Protein AF-A0A520HJV9-F1 (afdb_monomer_lite)

Sequence (46 aa):
MTQEADPHYHVVRNDEEQYSIWPVDRALPLGWSAVGTQGNKADCLA

Radius of gyration: 11.51 Å; chains: 1; bounding box: 23×32×25 Å

pLDDT: mean 71.23, std 14.62, range [38.94, 87.75]

Structure (mmCIF, N/CA/C/O backbone):
data_AF-A0A520HJV9-F1
#
_entry.id   AF-A0A520HJV9-F1
#
loop_
_atom_site.group_PDB
_atom_site.id
_atom_site.type_symbol
_atom_site.label_atom_id
_atom_site.label_alt_id
_atom_site.label_comp_id
_atom_site.label_asym_id
_atom_site.label_entity_id
_atom_site.label_seq_id
_atom_site.pdbx_PDB_ins_code
_atom_site.Cartn_x
_atom_site.Cartn_y
_atom_site.Cartn_z
_atom_site.occupancy
_atom_site.B_iso_or_equiv
_atom_site.auth_seq_id
_atom_site.auth_comp_id
_atom_site.auth_asym_id
_atom_site.auth_atom_id
_atom_site.pdbx_PDB_model_num
ATOM 1 N N . MET A 1 1 ? 10.414 -26.839 -12.903 1.00 38.94 1 MET A N 1
ATOM 2 C CA . MET A 1 1 ? 10.879 -25.664 -12.139 1.00 38.94 1 MET A CA 1
ATOM 3 C C . MET A 1 1 ? 9.817 -24.610 -12.370 1.00 38.94 1 MET A C 1
ATOM 5 O O . MET A 1 1 ? 9.572 -24.272 -13.519 1.00 38.94 1 MET A O 1
ATOM 9 N N . THR A 1 2 ? 9.016 -24.328 -11.351 1.00 44.47 2 THR A N 1
ATOM 10 C CA . THR A 1 2 ? 7.732 -23.625 -11.466 1.00 44.47 2 T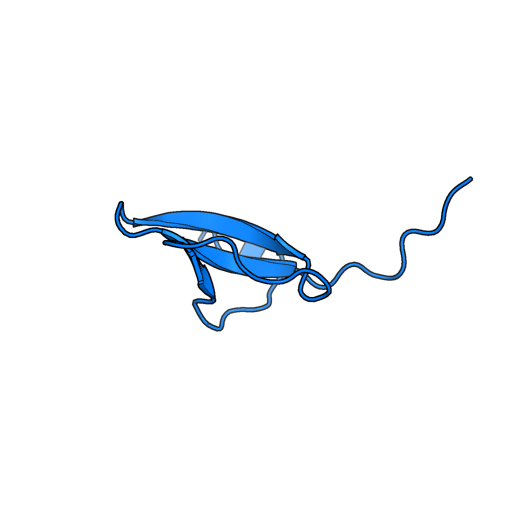HR A CA 1
ATOM 11 C C . THR A 1 2 ? 7.906 -22.184 -11.933 1.00 44.47 2 THR A C 1
ATOM 13 O O . THR A 1 2 ? 8.745 -21.461 -11.417 1.00 44.47 2 THR A O 1
ATOM 16 N N . GLN A 1 3 ? 7.102 -21.847 -12.939 1.00 57.38 3 GLN A N 1
ATOM 17 C CA . GLN A 1 3 ? 6.782 -20.535 -13.493 1.00 57.38 3 GLN A CA 1
ATOM 18 C C . GLN A 1 3 ? 6.934 -19.373 -12.495 1.00 57.38 3 GLN A C 1
ATOM 20 O O . GLN A 1 3 ? 6.218 -19.335 -11.502 1.00 57.38 3 GLN A O 1
ATOM 25 N N . GLU A 1 4 ? 7.757 -18.377 -12.812 1.00 52.31 4 GLU A N 1
ATOM 26 C CA . GLU A 1 4 ? 7.648 -17.049 -12.197 1.00 52.31 4 GLU A CA 1
ATOM 27 C C . GLU A 1 4 ? 7.529 -16.046 -13.342 1.00 52.31 4 GLU A C 1
ATOM 29 O O . GLU A 1 4 ? 8.503 -15.470 -13.816 1.00 52.31 4 GLU A O 1
ATOM 34 N N . ALA A 1 5 ? 6.311 -15.963 -13.886 1.00 54.47 5 ALA A N 1
ATOM 35 C CA . ALA A 1 5 ? 5.927 -14.910 -14.813 1.00 54.47 5 ALA A CA 1
ATOM 36 C C . ALA A 1 5 ? 6.225 -13.565 -14.145 1.00 54.47 5 ALA A C 1
ATOM 38 O O . ALA A 1 5 ? 5.775 -13.373 -13.020 1.00 54.47 5 ALA A O 1
ATOM 39 N N . ASP A 1 6 ? 6.998 -12.713 -14.823 1.00 56.56 6 ASP A N 1
ATOM 40 C CA . ASP A 1 6 ? 7.479 -11.385 -14.414 1.00 56.56 6 ASP A CA 1
ATOM 41 C C . ASP A 1 6 ? 6.570 -10.720 -13.353 1.00 56.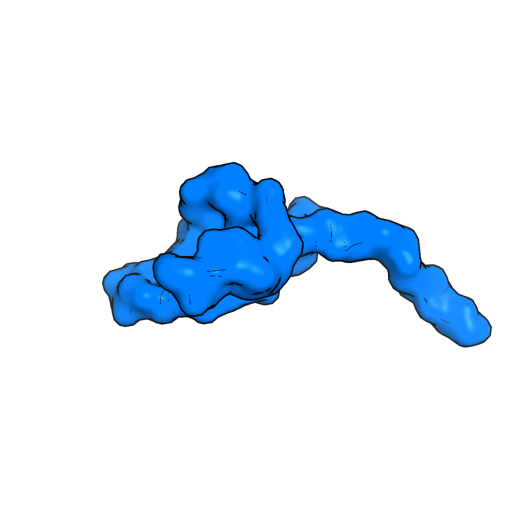56 6 ASP A C 1
ATOM 43 O O . ASP A 1 6 ? 5.565 -10.079 -13.699 1.00 56.56 6 ASP A O 1
ATOM 47 N N . PRO A 1 7 ? 6.818 -10.973 -12.048 1.00 63.34 7 PRO A N 1
ATOM 48 C CA . PRO A 1 7 ? 5.813 -10.712 -11.037 1.00 63.34 7 PRO A CA 1
ATOM 49 C C . PRO A 1 7 ? 5.786 -9.213 -10.794 1.00 63.34 7 PRO A C 1
ATOM 51 O O . PRO A 1 7 ? 6.656 -8.643 -10.142 1.00 63.34 7 PRO A O 1
ATOM 54 N N . HIS A 1 8 ? 4.782 -8.558 -11.363 1.00 70.44 8 HIS A N 1
ATOM 55 C CA . HIS A 1 8 ? 4.520 -7.161 -11.090 1.00 70.44 8 HIS A CA 1
ATOM 56 C C . HIS A 1 8 ? 4.096 -7.049 -9.623 1.00 70.44 8 HIS A C 1
ATOM 58 O O . HIS A 1 8 ? 3.134 -7.684 -9.177 1.00 70.44 8 HIS A O 1
ATOM 64 N N . TYR A 1 9 ? 4.831 -6.252 -8.858 1.00 76.12 9 TYR A N 1
ATOM 65 C CA . TYR A 1 9 ? 4.500 -5.951 -7.473 1.00 76.12 9 TYR A CA 1
ATOM 66 C C . TYR A 1 9 ? 3.984 -4.523 -7.384 1.00 76.12 9 TYR A C 1
ATOM 68 O O . TYR A 1 9 ? 4.491 -3.614 -8.041 1.00 76.12 9 TYR A O 1
ATOM 76 N N . HIS A 1 10 ? 2.979 -4.320 -6.549 1.00 79.50 10 HIS A N 1
ATOM 77 C CA . HIS A 1 10 ? 2.550 -2.994 -6.147 1.00 79.50 10 HIS A CA 1
ATOM 78 C C . HIS A 1 10 ? 2.995 -2.740 -4.716 1.00 79.50 10 HIS A C 1
ATOM 80 O O . HIS A 1 10 ? 3.050 -3.650 -3.883 1.00 79.50 10 HIS A O 1
ATOM 86 N N . VAL A 1 11 ? 3.309 -1.483 -4.433 1.00 83.06 11 VAL A N 1
ATOM 87 C CA . VAL A 1 11 ? 3.548 -1.047 -3.068 1.00 83.06 11 VAL A CA 1
ATOM 88 C C . VAL A 1 11 ? 2.205 -0.970 -2.364 1.00 83.06 11 VAL A C 1
ATOM 90 O O . VAL A 1 11 ? 1.288 -0.268 -2.799 1.00 83.06 11 VAL A O 1
ATOM 93 N N . VAL A 1 12 ? 2.096 -1.709 -1.271 1.00 86.38 12 VAL A N 1
ATOM 94 C CA . VAL A 1 12 ? 0.984 -1.638 -0.337 1.00 86.38 12 VAL A CA 1
ATOM 95 C C . VAL A 1 12 ? 1.441 -0.945 0.927 1.00 86.38 12 VAL A C 1
ATOM 97 O O . VAL A 1 12 ? 2.570 -1.129 1.382 1.00 86.38 12 VAL A O 1
ATOM 100 N N . ARG A 1 13 ? 0.543 -0.160 1.502 1.00 87.50 13 ARG A N 1
ATOM 101 C CA . ARG A 1 13 ? 0.717 0.456 2.807 1.00 87.50 13 ARG A CA 1
ATOM 102 C C . ARG A 1 13 ? -0.407 0.006 3.727 1.00 87.50 13 ARG A C 1
ATOM 104 O O . ARG A 1 13 ? -1.560 -0.070 3.297 1.00 87.50 13 ARG A O 1
ATOM 111 N N . ASN A 1 14 ? -0.067 -0.274 4.977 1.00 87.75 14 ASN A N 1
ATOM 112 C CA . ASN A 1 14 ? -1.049 -0.503 6.030 1.00 87.75 14 ASN A CA 1
ATOM 113 C C . ASN A 1 14 ? -1.381 0.793 6.801 1.00 87.75 14 ASN A C 1
ATOM 115 O O . ASN A 1 14 ? -0.792 1.855 6.579 1.00 87.75 14 ASN A O 1
ATOM 119 N N . ASP A 1 15 ? -2.342 0.699 7.717 1.00 84.62 15 ASP A N 1
ATOM 120 C CA . ASP A 1 15 ? -2.757 1.820 8.574 1.00 84.62 15 ASP A CA 1
ATOM 121 C C . ASP A 1 15 ? -1.621 2.335 9.484 1.00 84.62 15 ASP A C 1
ATOM 123 O O . ASP A 1 15 ? -1.564 3.514 9.806 1.00 84.62 15 ASP A O 1
ATOM 127 N N . GLU A 1 16 ? -0.648 1.477 9.799 1.00 87.69 16 GLU A N 1
ATOM 128 C CA . GLU A 1 16 ? 0.531 1.793 10.618 1.00 87.69 16 GLU A CA 1
ATOM 129 C C . GLU A 1 16 ? 1.689 2.438 9.827 1.00 87.69 16 GLU A C 1
ATOM 131 O O . GLU A 1 16 ? 2.823 2.454 10.301 1.00 87.69 16 GLU A O 1
ATOM 136 N N . GLU A 1 17 ? 1.442 2.927 8.604 1.00 80.75 17 GLU A N 1
ATOM 137 C CA . GLU A 1 17 ? 2.464 3.519 7.716 1.00 80.75 17 GLU A CA 1
ATOM 138 C C . GLU A 1 17 ? 3.624 2.574 7.352 1.00 80.75 17 GLU A C 1
ATOM 140 O O . GLU A 1 17 ? 4.688 3.006 6.907 1.00 80.75 17 GLU A O 1
ATOM 145 N N . GLN A 1 18 ? 3.415 1.264 7.462 1.00 85.25 18 GLN A N 1
ATOM 146 C CA . GLN A 1 18 ? 4.363 0.265 6.988 1.00 85.25 18 GLN A CA 1
ATOM 147 C C . GLN A 1 18 ? 4.149 -0.004 5.503 1.00 85.25 18 GLN A C 1
ATOM 149 O O . GLN A 1 18 ? 3.024 -0.217 5.043 1.00 85.25 18 GLN A O 1
ATOM 154 N N . TYR A 1 19 ? 5.254 -0.052 4.764 1.00 83.12 19 TYR A N 1
ATOM 155 C CA . TYR A 1 19 ? 5.274 -0.336 3.334 1.00 83.12 19 TYR A CA 1
ATOM 156 C C . TYR A 1 19 ? 5.690 -1.786 3.091 1.00 83.12 19 TYR A C 1
ATOM 158 O O . TYR A 1 19 ? 6.632 -2.299 3.695 1.00 83.12 19 TYR A O 1
ATOM 166 N N . SER A 1 20 ? 4.998 -2.468 2.187 1.00 80.75 20 SER A N 1
ATOM 167 C CA . SER A 1 20 ? 5.374 -3.796 1.703 1.00 80.75 20 SER A CA 1
ATOM 168 C C . SER A 1 20 ? 5.092 -3.925 0.215 1.00 80.75 20 SER A C 1
ATOM 170 O O . SER A 1 20 ? 4.358 -3.133 -0.370 1.00 80.75 20 SER A O 1
ATOM 172 N N . ILE A 1 21 ? 5.702 -4.926 -0.410 1.00 79.31 21 ILE A N 1
ATOM 173 C CA . ILE A 1 21 ? 5.444 -5.273 -1.805 1.00 79.31 21 ILE A CA 1
ATOM 174 C C . ILE A 1 21 ? 4.440 -6.421 -1.848 1.00 79.31 21 ILE A C 1
ATOM 176 O O . ILE A 1 21 ? 4.595 -7.415 -1.138 1.00 79.31 21 ILE A O 1
ATOM 180 N N . TRP A 1 22 ? 3.402 -6.281 -2.665 1.00 83.25 22 TRP A N 1
ATOM 181 C CA . TRP A 1 22 ? 2.372 -7.301 -2.830 1.00 83.25 22 TRP A CA 1
ATOM 182 C C . TRP A 1 22 ? 2.195 -7.643 -4.314 1.00 83.25 22 TRP A C 1
ATOM 184 O O . TRP A 1 22 ? 2.289 -6.747 -5.157 1.00 83.25 22 TRP A O 1
ATOM 194 N N . PRO A 1 23 ? 1.981 -8.921 -4.679 1.00 82.62 23 PRO A N 1
ATOM 195 C CA . PRO A 1 23 ? 1.802 -9.309 -6.077 1.00 82.62 23 PRO A CA 1
ATOM 196 C C . PRO A 1 23 ? 0.521 -8.693 -6.645 1.00 82.62 23 PRO A C 1
ATOM 198 O O . PRO A 1 23 ? -0.538 -8.851 -6.042 1.00 82.62 23 PRO A O 1
ATOM 201 N N . VAL A 1 24 ? 0.578 -8.038 -7.812 1.00 79.69 24 VAL A N 1
ATOM 202 C CA . VAL A 1 24 ? -0.623 -7.455 -8.462 1.00 79.69 24 VAL A CA 1
ATOM 203 C C . VAL A 1 24 ? -1.669 -8.499 -8.843 1.00 79.69 24 VAL A C 1
ATOM 205 O O . VAL A 1 24 ? -2.846 -8.174 -8.930 1.00 79.69 24 VAL A O 1
ATOM 208 N N . ASP A 1 25 ? -1.24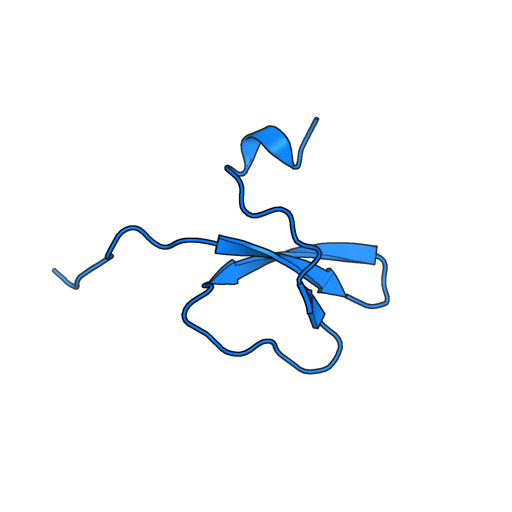9 -9.750 -9.025 1.00 80.56 25 ASP A N 1
ATOM 209 C CA . ASP A 1 25 ? -2.133 -10.871 -9.355 1.00 80.56 25 ASP A CA 1
ATOM 210 C C . ASP A 1 25 ? -2.974 -11.342 -8.151 1.00 80.56 25 ASP A C 1
ATOM 212 O O . ASP A 1 25 ? -3.938 -12.092 -8.292 1.00 80.56 25 ASP A O 1
ATOM 216 N N . ARG A 1 26 ? -2.637 -10.888 -6.936 1.00 78.56 26 ARG A N 1
ATOM 217 C CA . ARG A 1 26 ? -3.303 -11.303 -5.702 1.00 78.56 26 ARG A CA 1
ATOM 218 C C . ARG A 1 26 ? -4.121 -10.162 -5.110 1.00 78.56 26 ARG A C 1
ATOM 220 O O . ARG A 1 26 ? -3.634 -9.048 -4.950 1.00 78.56 26 ARG A O 1
ATOM 227 N N . ALA A 1 27 ? -5.349 -10.474 -4.696 1.00 82.12 27 ALA A N 1
ATOM 228 C CA . ALA A 1 27 ? -6.196 -9.533 -3.969 1.00 82.12 27 ALA A CA 1
ATOM 229 C C . ALA A 1 27 ? -5.505 -9.007 -2.695 1.00 82.12 27 ALA A C 1
ATOM 231 O O . ALA A 1 27 ? -4.767 -9.740 -2.025 1.00 82.12 27 ALA A O 1
ATOM 232 N N . LEU A 1 28 ? -5.760 -7.738 -2.374 1.00 81.19 28 LEU A N 1
ATOM 233 C CA . LEU A 1 28 ? -5.205 -7.054 -1.208 1.00 81.19 28 LEU A CA 1
ATOM 234 C C . LEU A 1 28 ? -5.832 -7.576 0.096 1.00 81.19 28 LEU A C 1
ATOM 236 O O . LEU A 1 28 ? -7.057 -7.702 0.171 1.00 81.19 28 LEU A O 1
ATOM 240 N N . PRO A 1 29 ? -5.029 -7.863 1.134 1.00 82.19 29 PRO A N 1
ATOM 241 C CA . PRO A 1 29 ? -5.553 -8.176 2.456 1.00 82.19 29 PRO A CA 1
ATOM 242 C C . PRO A 1 29 ? -6.234 -6.957 3.100 1.00 82.19 29 PRO A C 1
ATOM 244 O O . PRO A 1 29 ? -5.892 -5.807 2.827 1.00 82.19 29 PRO A O 1
ATOM 247 N N . LEU A 1 30 ? -7.203 -7.213 3.984 1.00 81.88 30 LEU A N 1
ATOM 248 C CA . LEU A 1 30 ? -7.938 -6.160 4.689 1.00 81.88 30 LEU A CA 1
ATOM 249 C C . LEU A 1 30 ? -6.977 -5.310 5.539 1.00 81.88 30 LEU A C 1
ATOM 251 O O . LEU A 1 30 ? -6.141 -5.857 6.256 1.00 81.88 30 LEU A O 1
ATOM 255 N N . GLY A 1 31 ? -7.099 -3.984 5.457 1.00 85.19 31 GLY A N 1
ATOM 256 C CA . GLY A 1 31 ? -6.195 -3.046 6.138 1.00 85.19 31 GLY A CA 1
ATOM 257 C C . GLY A 1 31 ? -4.920 -2.710 5.359 1.00 85.19 31 GLY A C 1
ATOM 258 O O . GLY A 1 31 ? -4.131 -1.893 5.827 1.00 85.19 31 GLY A O 1
ATOM 259 N N . TRP A 1 32 ? -4.731 -3.293 4.171 1.00 86.31 32 TRP A N 1
ATOM 260 C CA . TRP A 1 32 ? -3.667 -2.929 3.241 1.00 86.31 32 TRP A CA 1
ATOM 261 C C . TRP A 1 32 ? -4.246 -2.229 2.015 1.00 86.31 32 TRP A C 1
ATOM 263 O O . TRP A 1 32 ? -5.200 -2.701 1.396 1.00 86.31 32 TRP A O 1
ATOM 273 N N . SER A 1 33 ? -3.630 -1.113 1.645 1.00 84.94 33 SER A N 1
ATOM 274 C CA . SER A 1 33 ? -4.046 -0.268 0.531 1.00 84.94 33 SER A CA 1
ATOM 275 C C . SER A 1 33 ? -2.905 -0.143 -0.469 1.00 84.94 33 SER A C 1
ATOM 277 O O . SER A 1 33 ? -1.788 0.209 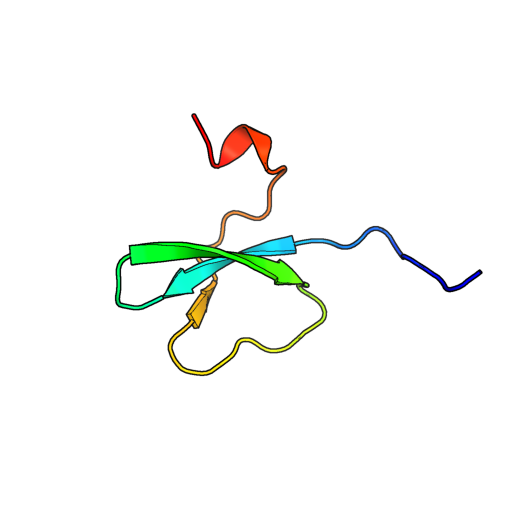-0.090 1.00 84.94 33 SER A O 1
ATOM 279 N N . ALA A 1 34 ? -3.167 -0.415 -1.749 1.00 83.94 34 ALA A N 1
ATOM 280 C CA . ALA A 1 34 ? -2.187 -0.163 -2.800 1.00 83.94 34 ALA A CA 1
ATOM 281 C C . ALA A 1 34 ? -1.972 1.349 -2.948 1.00 83.94 34 ALA A C 1
ATOM 283 O O . ALA A 1 34 ? -2.917 2.097 -3.188 1.00 83.94 34 ALA A O 1
ATOM 284 N N . VAL A 1 35 ? -0.725 1.795 -2.823 1.00 79.38 35 VAL A N 1
ATOM 285 C CA . VAL A 1 35 ? -0.362 3.225 -2.815 1.00 79.38 35 VAL A CA 1
ATOM 286 C C . VAL A 1 35 ? -0.066 3.750 -4.227 1.00 79.38 35 VAL A C 1
ATOM 288 O O . VAL A 1 35 ? 0.415 4.861 -4.403 1.00 79.38 35 VAL A O 1
ATOM 291 N N . GLY A 1 36 ? -0.361 2.957 -5.260 1.00 62.44 36 GLY A N 1
ATOM 292 C CA . GLY A 1 36 ? -0.287 3.358 -6.669 1.00 62.44 36 GLY A CA 1
ATOM 293 C C . GLY A 1 36 ? 1.107 3.289 -7.298 1.00 62.44 36 GLY A C 1
ATOM 294 O O . GLY A 1 36 ? 1.195 3.070 -8.503 1.00 62.44 36 GLY A O 1
ATOM 295 N N . THR A 1 37 ? 2.189 3.377 -6.518 1.00 58.41 37 THR A N 1
ATOM 296 C CA . THR A 1 37 ? 3.541 3.138 -7.044 1.00 58.41 37 THR A CA 1
ATOM 297 C C . THR A 1 37 ? 3.741 1.648 -7.306 1.00 58.41 37 THR A C 1
ATOM 299 O O . THR A 1 37 ? 3.832 0.824 -6.394 1.00 58.41 37 THR A O 1
ATOM 302 N N . GLN A 1 38 ? 3.775 1.305 -8.588 1.00 60.44 38 GLN A N 1
ATOM 303 C CA . GLN A 1 38 ? 4.248 0.032 -9.113 1.00 60.44 38 GLN A CA 1
ATOM 304 C C . GLN A 1 38 ? 5.648 0.305 -9.647 1.00 60.44 38 GLN A C 1
ATOM 306 O O . GLN A 1 38 ? 5.811 1.061 -10.601 1.00 60.44 38 GLN A O 1
ATOM 311 N N . GLY A 1 39 ? 6.666 -0.219 -8.980 1.00 60.78 39 GLY A N 1
ATOM 312 C CA . GLY A 1 39 ? 8.039 0.146 -9.289 1.00 60.78 39 GLY A CA 1
ATOM 313 C C . GLY A 1 39 ? 9.039 -0.781 -8.627 1.00 60.78 39 GLY A C 1
ATOM 314 O O . GLY A 1 39 ? 8.723 -1.560 -7.727 1.00 60.78 39 GLY A O 1
ATOM 315 N N . ASN A 1 40 ? 10.267 -0.719 -9.114 1.00 54.53 40 ASN A N 1
ATOM 316 C CA . ASN A 1 40 ? 11.372 -1.528 -8.638 1.00 54.53 40 ASN A CA 1
ATOM 317 C C . ASN A 1 40 ? 11.704 -1.120 -7.194 1.00 54.53 40 ASN A C 1
ATOM 319 O O . ASN A 1 40 ? 11.677 0.059 -6.856 1.00 54.53 40 ASN A O 1
ATOM 323 N N . LYS A 1 41 ? 12.096 -2.086 -6.354 1.00 53.75 41 LYS A N 1
ATOM 324 C CA . LYS A 1 41 ? 12.449 -1.884 -4.931 1.00 53.75 41 LYS A CA 1
ATOM 325 C C . LYS A 1 41 ? 13.413 -0.707 -4.674 1.00 53.75 41 LYS A C 1
ATOM 327 O O . LYS A 1 41 ? 13.413 -0.163 -3.577 1.00 53.75 41 LYS A O 1
ATOM 332 N N . ALA A 1 42 ? 14.221 -0.334 -5.669 1.00 54.97 42 ALA A N 1
ATOM 333 C CA . ALA A 1 42 ? 15.157 0.786 -5.613 1.00 54.97 42 ALA A CA 1
ATOM 334 C C . ALA A 1 42 ? 14.483 2.173 -5.577 1.00 54.97 42 ALA A C 1
ATOM 336 O O . ALA A 1 42 ? 15.015 3.065 -4.930 1.00 54.97 42 ALA A O 1
ATOM 337 N N . ASP A 1 43 ? 13.317 2.344 -6.208 1.00 51.56 43 ASP A N 1
ATOM 338 C CA . ASP A 1 43 ? 12.583 3.621 -6.229 1.00 51.56 43 ASP A CA 1
ATOM 339 C C . ASP A 1 43 ? 11.865 3.889 -4.892 1.00 51.56 43 ASP A C 1
ATOM 341 O O . ASP A 1 43 ? 11.651 5.031 -4.503 1.00 51.56 43 ASP A O 1
ATOM 345 N N . CYS A 1 44 ? 11.531 2.832 -4.140 1.00 51.12 44 CYS A N 1
ATOM 346 C CA . CYS A 1 44 ? 10.820 2.932 -2.858 1.00 51.12 44 CYS A CA 1
ATOM 347 C C . CYS A 1 44 ? 11.719 3.146 -1.626 1.00 51.12 44 CYS A C 1
ATOM 349 O O . CYS A 1 44 ? 11.200 3.192 -0.515 1.00 51.12 44 CYS A O 1
ATOM 351 N N . LEU A 1 45 ? 13.044 3.210 -1.790 1.00 51.22 45 LEU A N 1
ATOM 352 C CA . LEU A 1 45 ? 14.025 3.243 -0.691 1.00 51.22 45 LEU A CA 1
ATOM 353 C C . LEU A 1 45 ? 14.930 4.491 -0.704 1.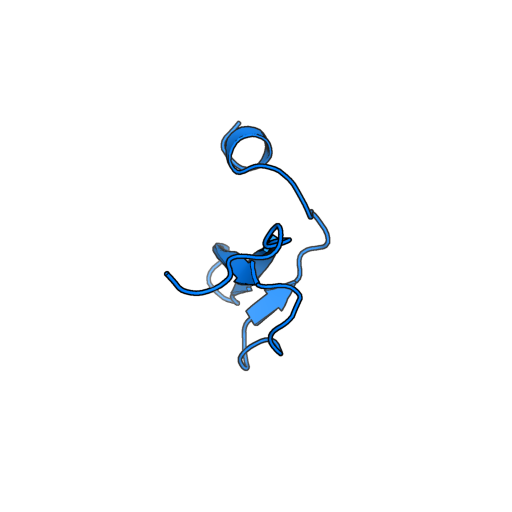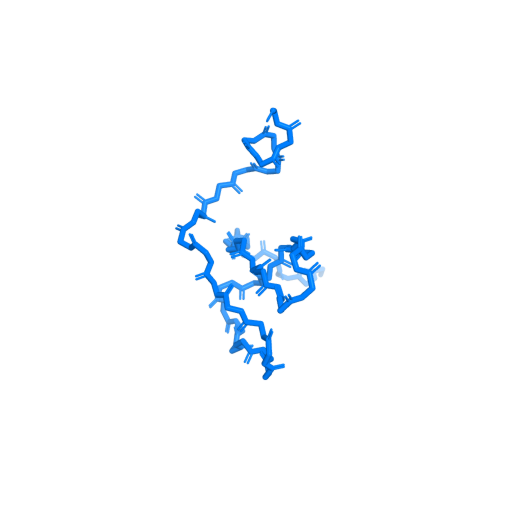00 51.22 45 LEU A C 1
ATOM 355 O O . LEU A 1 45 ? 15.902 4.519 0.052 1.00 51.22 45 LEU A O 1
ATOM 359 N N . ALA A 1 46 ? 14.635 5.477 -1.560 1.00 45.75 46 ALA A N 1
ATOM 360 C CA . ALA A 1 46 ? 15.393 6.724 -1.700 1.00 45.75 46 ALA A CA 1
ATOM 361 C C . ALA A 1 46 ? 14.896 7.836 -0.763 1.00 45.75 46 ALA A C 1
ATOM 363 O O . ALA A 1 46 ? 13.662 7.958 -0.588 1.00 45.75 46 ALA A O 1
#

Secondary structure (DSSP, 8-state):
--------EEEEEETTS-EEEEETTSPPPTTEEE-S----TTGGG-

Foldseek 3Di:
DDDDDPFFWFWKAFPVRDIDTDGPVDDDDPRIDGPPDGDDPVVVPD